Protein AF-A0A2W4RDR7-F1 (afdb_monomer)

Radius of gyration: 12.04 Å; Cα contacts (8 Å, |Δi|>4): 28; chains: 1; bounding box: 26×25×25 Å

Structure (mmCIF, N/CA/C/O backbone):
data_AF-A0A2W4RDR7-F1
#
_entry.id   AF-A0A2W4RDR7-F1
#
loop_
_atom_site.group_PDB
_atom_site.id
_atom_site.type_symbol
_atom_site.label_atom_id
_atom_site.label_alt_id
_atom_site.label_comp_id
_atom_site.label_asym_id
_atom_site.label_entity_id
_atom_site.label_seq_id
_atom_site.pdbx_PDB_ins_code
_atom_site.Cartn_x
_atom_site.Cartn_y
_atom_site.Cartn_z
_atom_site.occupancy
_atom_site.B_iso_or_equiv
_atom_site.auth_seq_id
_atom_site.auth_comp_id
_atom_site.auth_asym_id
_atom_site.auth_atom_id
_atom_site.pdbx_PDB_model_num
ATOM 1 N N . MET A 1 1 ? 11.908 5.326 -8.480 1.00 62.97 1 MET A N 1
ATOM 2 C CA . MET A 1 1 ? 10.734 5.619 -7.640 1.00 62.97 1 MET A CA 1
ATOM 3 C C . MET A 1 1 ? 9.653 4.541 -7.657 1.00 62.97 1 MET A C 1
ATOM 5 O O . MET A 1 1 ? 9.384 4.051 -6.581 1.00 62.97 1 MET A O 1
ATOM 9 N N . TRP A 1 2 ? 9.033 4.120 -8.778 1.00 71.69 2 TRP A N 1
ATOM 10 C CA . TRP A 1 2 ? 8.136 2.931 -8.755 1.00 71.69 2 TRP A CA 1
ATOM 11 C C . TRP A 1 2 ? 8.850 1.615 -9.105 1.00 71.69 2 TRP A C 1
ATOM 13 O O . TRP A 1 2 ? 8.477 0.566 -8.601 1.00 71.69 2 TRP A O 1
ATOM 23 N N . LYS A 1 3 ? 9.922 1.677 -9.907 1.00 74.75 3 LYS A N 1
ATOM 24 C CA . LYS A 1 3 ? 10.747 0.510 -10.274 1.00 74.75 3 LYS A CA 1
ATOM 25 C C . LYS A 1 3 ? 11.397 -0.191 -9.076 1.00 74.75 3 LYS A C 1
ATOM 27 O O . LYS A 1 3 ? 11.635 -1.384 -9.142 1.00 74.75 3 LYS A O 1
ATOM 32 N N . GLU A 1 4 ? 11.657 0.541 -7.993 1.00 80.56 4 GLU A N 1
ATOM 33 C CA . GLU A 1 4 ? 12.197 -0.028 -6.748 1.00 80.56 4 GLU A CA 1
ATOM 34 C C . GLU A 1 4 ? 11.186 -0.975 -6.086 1.00 80.56 4 GLU A C 1
ATOM 36 O O . GLU A 1 4 ? 11.565 -2.042 -5.623 1.00 80.56 4 GLU A O 1
ATOM 41 N N . TRP A 1 5 ? 9.889 -0.659 -6.165 1.00 86.50 5 TRP A N 1
ATOM 42 C CA . TRP A 1 5 ? 8.821 -1.507 -5.628 1.00 86.50 5 TRP A CA 1
ATOM 43 C C . TRP A 1 5 ? 8.607 -2.794 -6.430 1.00 86.50 5 TRP A C 1
ATOM 45 O O . TRP A 1 5 ? 8.017 -3.738 -5.919 1.00 86.50 5 TRP A O 1
ATOM 55 N N . VAL A 1 6 ? 9.064 -2.858 -7.684 1.00 90.19 6 VAL A N 1
ATOM 56 C CA . VAL A 1 6 ? 8.890 -4.052 -8.526 1.00 90.19 6 VAL A CA 1
ATOM 57 C C . VAL A 1 6 ? 9.655 -5.238 -7.947 1.00 90.19 6 VAL A C 1
ATOM 59 O O . VAL A 1 6 ? 9.104 -6.334 -7.888 1.00 90.19 6 VAL A O 1
ATOM 62 N N . GLU A 1 7 ? 10.886 -5.026 -7.476 1.00 90.38 7 GLU A N 1
ATOM 63 C CA . GLU A 1 7 ? 11.678 -6.088 -6.846 1.00 90.38 7 GLU A CA 1
ATOM 64 C C . GLU A 1 7 ? 11.056 -6.549 -5.524 1.00 90.38 7 G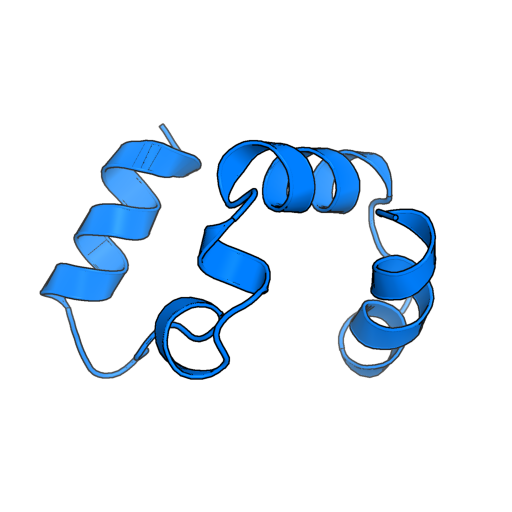LU A C 1
ATOM 66 O O . GLU A 1 7 ? 10.979 -7.749 -5.268 1.00 90.38 7 GLU A O 1
ATOM 71 N N . ASP A 1 8 ? 10.513 -5.622 -4.733 1.00 89.56 8 ASP A N 1
ATOM 72 C CA . ASP A 1 8 ? 9.833 -5.970 -3.484 1.00 89.56 8 ASP A CA 1
ATOM 73 C C . ASP A 1 8 ? 8.566 -6.800 -3.736 1.00 89.56 8 ASP A C 1
ATOM 75 O O . ASP A 1 8 ? 8.320 -7.790 -3.042 1.00 89.56 8 ASP A O 1
ATOM 79 N N . VAL A 1 9 ? 7.782 -6.445 -4.761 1.00 92.00 9 VAL A N 1
ATOM 80 C CA . VAL A 1 9 ? 6.546 -7.157 -5.125 1.00 92.00 9 VAL A CA 1
ATOM 81 C C . VAL A 1 9 ? 6.831 -8.558 -5.676 1.00 92.00 9 VAL A C 1
ATOM 83 O O . VAL A 1 9 ? 6.019 -9.461 -5.461 1.00 92.00 9 VAL A O 1
ATOM 86 N N . LYS A 1 10 ? 7.992 -8.794 -6.308 1.00 93.06 10 LYS A N 1
ATOM 87 C CA . LYS A 1 10 ? 8.392 -10.137 -6.779 1.00 93.06 10 LYS A CA 1
ATOM 88 C C . LYS A 1 10 ? 8.480 -11.175 -5.661 1.00 93.06 10 LYS A C 1
ATOM 90 O O . LYS A 1 10 ? 8.314 -12.361 -5.934 1.00 93.06 10 LYS A O 1
ATOM 95 N N . ASN A 1 11 ? 8.668 -10.748 -4.411 1.00 93.06 11 ASN A N 1
ATOM 96 C CA . ASN A 1 11 ? 8.634 -11.651 -3.2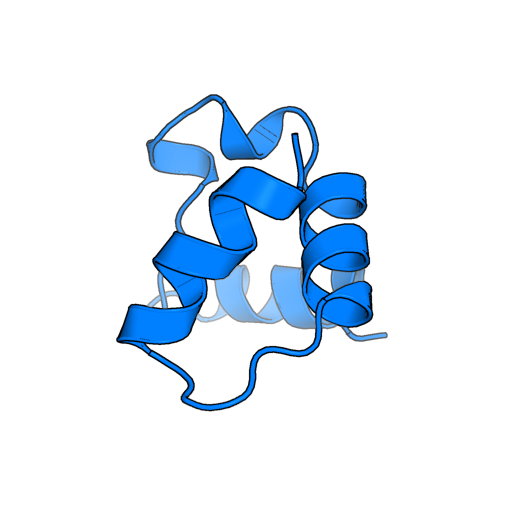57 1.00 93.06 11 ASN A CA 1
ATOM 97 C C . ASN A 1 11 ? 7.239 -12.251 -3.002 1.00 93.06 11 ASN A C 1
ATOM 99 O O . ASN A 1 11 ? 7.126 -13.271 -2.328 1.00 93.06 11 ASN A O 1
ATOM 103 N N . TYR A 1 12 ? 6.183 -11.631 -3.537 1.00 92.50 12 TYR A N 1
ATOM 104 C CA . TYR A 1 12 ? 4.789 -12.022 -3.314 1.00 92.50 12 TYR A CA 1
ATOM 105 C C . TYR A 1 12 ? 4.083 -12.479 -4.599 1.00 92.50 12 TYR A C 1
ATOM 107 O O . TYR A 1 12 ? 3.153 -13.281 -4.534 1.00 92.50 12 TYR A O 1
ATOM 115 N N . VAL A 1 13 ? 4.507 -11.984 -5.769 1.00 93.56 13 VAL A N 1
ATOM 116 C CA . VAL A 1 13 ? 3.897 -12.287 -7.074 1.00 93.56 13 VAL A CA 1
ATOM 117 C C . VAL A 1 13 ? 4.985 -12.505 -8.128 1.00 93.56 13 VAL A C 1
ATOM 119 O O . VAL A 1 13 ? 5.779 -11.610 -8.390 1.00 93.56 13 VAL A O 1
ATOM 122 N N . ALA A 1 14 ? 4.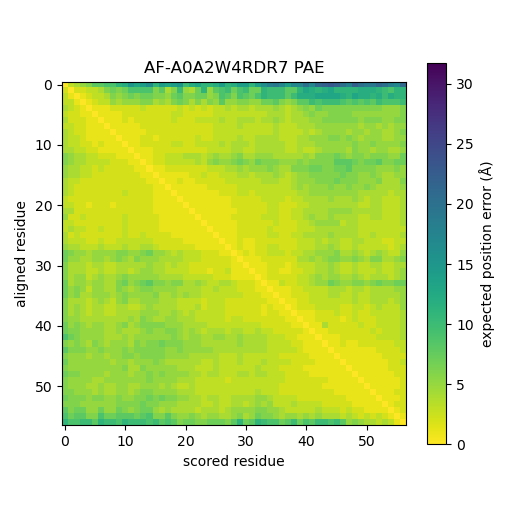992 -13.670 -8.788 1.00 92.00 14 ALA A N 1
ATOM 123 C CA . ALA A 1 14 ? 6.048 -14.055 -9.736 1.00 92.00 14 ALA A CA 1
ATOM 124 C C . ALA A 1 14 ? 6.156 -13.142 -10.975 1.00 92.00 14 ALA A C 1
ATOM 126 O O . ALA A 1 14 ? 7.257 -12.880 -11.449 1.00 92.00 14 ALA A O 1
ATOM 127 N N . ASN A 1 15 ? 5.022 -12.643 -11.478 1.00 93.25 15 ASN A N 1
ATOM 128 C CA . ASN A 1 15 ? 4.951 -11.727 -12.620 1.00 93.25 15 ASN A CA 1
ATOM 129 C C . ASN A 1 15 ? 4.196 -10.452 -12.209 1.00 93.25 15 ASN A C 1
ATOM 131 O O . ASN A 1 15 ? 2.981 -10.377 -12.414 1.00 93.25 15 ASN A O 1
ATOM 135 N N . PRO A 1 16 ? 4.870 -9.474 -11.581 1.00 92.25 16 PRO A N 1
ATOM 136 C CA . PRO A 1 16 ? 4.223 -8.245 -11.147 1.00 92.25 16 PRO A CA 1
ATOM 137 C C . PRO A 1 16 ? 3.754 -7.396 -12.332 1.00 92.25 16 PRO A C 1
ATOM 139 O O . PRO A 1 16 ? 4.491 -7.202 -13.298 1.00 92.25 16 PRO A O 1
ATOM 142 N N . ASP A 1 17 ? 2.556 -6.824 -12.228 1.00 93.81 17 ASP A N 1
ATOM 143 C CA . ASP A 1 17 ? 2.095 -5.810 -13.175 1.00 93.81 17 ASP A CA 1
ATOM 144 C C . ASP A 1 17 ? 2.701 -4.445 -12.812 1.00 93.81 17 ASP A C 1
ATOM 146 O O . ASP A 1 17 ? 2.242 -3.742 -11.908 1.00 93.81 17 ASP A O 1
ATOM 150 N N . GLU A 1 18 ? 3.742 -4.056 -13.546 1.00 92.75 18 GLU A N 1
ATOM 151 C CA . GLU A 1 18 ? 4.434 -2.776 -13.381 1.00 92.75 18 GLU A CA 1
ATOM 152 C C . GLU A 1 18 ? 3.507 -1.555 -13.518 1.00 92.75 18 GLU A C 1
ATOM 154 O O . GLU A 1 18 ? 3.717 -0.544 -12.840 1.00 92.75 18 GLU A O 1
ATOM 159 N N . LYS A 1 19 ? 2.456 -1.628 -14.349 1.00 91.12 19 LYS A N 1
ATOM 160 C CA . LYS A 1 19 ? 1.494 -0.525 -14.500 1.00 91.12 19 LYS A CA 1
ATOM 161 C C . LYS A 1 19 ? 0.610 -0.404 -13.266 1.00 91.12 19 LYS A C 1
ATOM 163 O O . LYS A 1 19 ? 0.362 0.715 -12.816 1.00 91.12 19 LYS A O 1
ATOM 168 N N . ALA A 1 20 ? 0.175 -1.531 -12.704 1.00 90.69 20 ALA A N 1
ATOM 169 C CA . ALA A 1 20 ? -0.581 -1.544 -11.455 1.00 90.69 20 ALA A CA 1
ATOM 170 C C . ALA A 1 20 ? 0.261 -0.985 -10.296 1.00 90.69 20 ALA A C 1
ATOM 172 O O . ALA A 1 20 ? -0.203 -0.106 -9.569 1.00 90.69 20 ALA A O 1
ATOM 173 N N . ILE A 1 21 ? 1.527 -1.405 -10.184 1.00 91.50 21 ILE A N 1
ATOM 174 C CA . ILE A 1 21 ? 2.469 -0.890 -9.174 1.00 91.50 21 ILE A CA 1
ATOM 175 C C . ILE A 1 21 ? 2.649 0.622 -9.325 1.00 91.50 21 ILE A C 1
ATOM 177 O O . ILE A 1 21 ? 2.526 1.365 -8.351 1.00 91.50 21 ILE A O 1
ATOM 181 N N . ALA A 1 22 ? 2.891 1.105 -10.547 1.00 92.25 22 ALA A N 1
ATOM 182 C CA . ALA A 1 22 ? 3.022 2.534 -10.805 1.00 92.25 22 ALA A CA 1
ATOM 183 C C . ALA A 1 22 ? 1.747 3.313 -10.424 1.00 92.25 22 ALA A C 1
ATOM 185 O O . ALA A 1 22 ? 1.845 4.415 -9.878 1.00 92.25 22 ALA A O 1
ATOM 186 N N . GLY A 1 23 ? 0.564 2.739 -10.670 1.00 90.56 23 GLY A N 1
ATOM 187 C CA . GLY A 1 23 ? -0.725 3.296 -10.258 1.00 90.56 23 GLY A CA 1
ATOM 188 C C . GLY A 1 23 ? -0.858 3.428 -8.740 1.00 90.56 23 GLY A C 1
ATOM 189 O O . GLY A 1 23 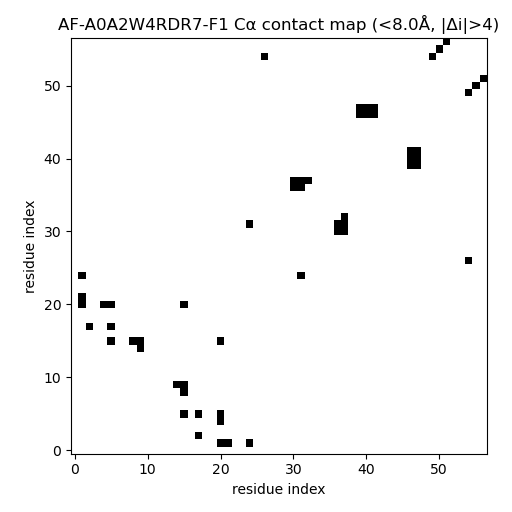? -1.185 4.511 -8.253 1.00 90.56 23 GLY A O 1
ATOM 190 N N . ILE A 1 24 ? -0.523 2.372 -7.993 1.00 90.00 24 ILE A N 1
ATOM 191 C CA . ILE A 1 24 ? -0.551 2.359 -6.520 1.00 90.00 24 ILE A CA 1
ATOM 192 C C . ILE A 1 24 ? 0.423 3.393 -5.951 1.00 90.00 24 ILE A C 1
ATOM 194 O O . ILE A 1 24 ? 0.037 4.220 -5.126 1.00 90.00 24 ILE A O 1
ATOM 198 N N . VAL A 1 25 ? 1.675 3.407 -6.424 1.00 91.56 25 VAL A N 1
ATOM 199 C CA . VAL A 1 25 ? 2.697 4.358 -5.951 1.00 91.56 25 VAL A CA 1
ATOM 200 C C . VAL A 1 25 ? 2.268 5.802 -6.218 1.00 91.56 25 VAL A C 1
ATOM 202 O O . VAL A 1 25 ? 2.474 6.675 -5.374 1.00 91.56 25 VAL A O 1
ATOM 205 N N . ARG A 1 26 ? 1.635 6.067 -7.368 1.00 90.62 26 ARG A N 1
ATOM 206 C CA . ARG A 1 26 ? 1.107 7.394 -7.707 1.00 90.62 26 ARG A CA 1
ATOM 207 C C . ARG A 1 26 ? -0.070 7.797 -6.819 1.00 90.62 26 ARG A C 1
ATOM 209 O O . ARG A 1 26 ? -0.130 8.956 -6.422 1.00 90.62 26 ARG A O 1
ATOM 216 N N . TYR A 1 27 ? -0.987 6.874 -6.539 1.00 89.06 27 TYR A N 1
ATOM 217 C CA . TYR A 1 27 ? -2.161 7.127 -5.706 1.00 89.06 27 TYR A CA 1
ATOM 218 C C . TYR A 1 27 ? -1.779 7.367 -4.238 1.00 89.06 27 TYR A C 1
ATOM 220 O O . TYR A 1 27 ? -2.163 8.381 -3.659 1.00 89.06 27 TYR A O 1
ATOM 228 N N . CYS A 1 28 ? -0.969 6.481 -3.653 1.00 90.06 28 CYS A N 1
ATOM 229 C CA . CYS A 1 28 ? -0.576 6.572 -2.247 1.00 90.06 28 CYS A CA 1
ATOM 230 C C . CYS A 1 28 ? 0.447 7.694 -1.993 1.00 90.06 28 CYS A C 1
ATOM 232 O O . CYS A 1 28 ? 0.438 8.309 -0.927 1.00 90.06 28 CYS A O 1
ATOM 234 N N . GLY A 1 29 ? 1.327 7.992 -2.956 1.00 89.75 29 GLY A N 1
ATOM 235 C CA . GLY A 1 29 ? 2.228 9.145 -2.916 1.00 89.75 29 GLY A CA 1
ATOM 236 C C . GLY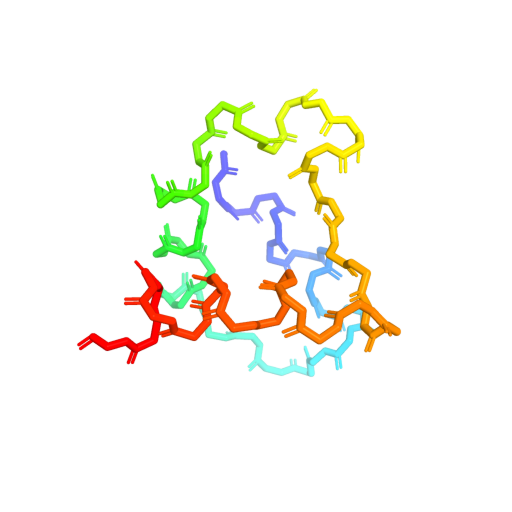 A 1 29 ? 3.006 9.275 -1.600 1.00 89.75 29 GLY A C 1
ATOM 237 O O . GLY A 1 29 ? 3.821 8.421 -1.251 1.00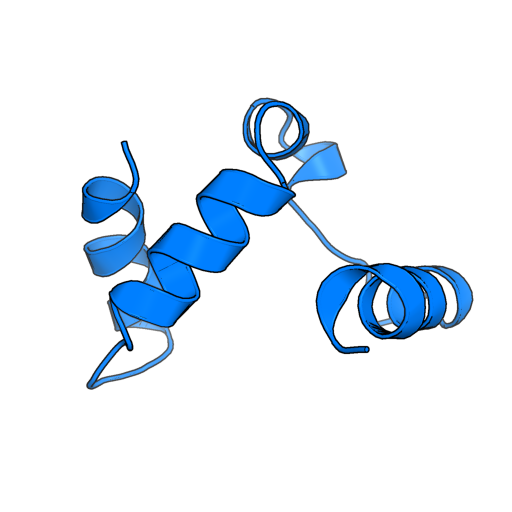 89.75 29 GLY A O 1
ATOM 238 N N . ILE A 1 30 ? 2.763 10.365 -0.863 1.00 89.31 30 ILE A N 1
ATOM 239 C CA . ILE A 1 30 ? 3.440 10.649 0.414 1.00 89.31 30 ILE A CA 1
ATOM 240 C C . ILE A 1 30 ? 3.099 9.649 1.526 1.00 89.31 30 ILE A C 1
ATOM 242 O O . ILE A 1 30 ? 3.909 9.493 2.437 1.00 89.31 30 ILE A O 1
ATOM 246 N N . ALA A 1 31 ? 1.960 8.952 1.447 1.00 88.25 31 ALA A N 1
ATOM 247 C CA . ALA A 1 31 ? 1.565 7.958 2.443 1.00 88.25 31 ALA A CA 1
ATOM 248 C C . ALA A 1 31 ? 2.569 6.795 2.512 1.00 88.25 31 ALA A C 1
ATOM 250 O O . ALA A 1 31 ? 2.802 6.249 3.584 1.00 88.25 31 ALA A O 1
ATOM 251 N N . LEU A 1 32 ? 3.255 6.480 1.407 1.00 90.19 32 LEU A N 1
ATOM 252 C CA . LEU A 1 32 ? 4.284 5.434 1.383 1.00 90.19 32 LEU A CA 1
ATOM 253 C C . LEU A 1 32 ? 5.596 5.841 2.074 1.00 90.19 32 LEU A C 1
ATOM 255 O O . LEU A 1 32 ? 6.463 4.997 2.273 1.00 90.19 32 LEU A O 1
ATOM 259 N N . ARG A 1 33 ? 5.781 7.121 2.431 1.00 89.19 33 ARG A N 1
ATOM 260 C CA . ARG A 1 33 ? 7.009 7.596 3.099 1.00 89.19 33 ARG A CA 1
ATOM 261 C C . ARG A 1 33 ? 7.000 7.365 4.606 1.00 89.19 33 ARG A C 1
ATOM 263 O O . ARG A 1 33 ? 8.060 7.398 5.223 1.00 89.19 33 ARG A O 1
ATOM 270 N N . ASN A 1 34 ? 5.824 7.172 5.198 1.00 90.75 34 ASN A N 1
ATOM 271 C CA . ASN A 1 34 ? 5.684 6.825 6.603 1.00 90.75 34 ASN A CA 1
ATOM 272 C C . ASN A 1 34 ? 5.298 5.348 6.701 1.00 90.75 34 ASN A C 1
ATOM 274 O O . ASN A 1 34 ? 4.358 4.899 6.051 1.00 90.75 34 ASN A O 1
ATOM 278 N N . ARG A 1 35 ? 6.039 4.607 7.529 1.00 87.75 35 ARG A N 1
ATOM 279 C CA . ARG A 1 35 ? 5.846 3.174 7.748 1.00 87.75 35 ARG A CA 1
ATOM 280 C C . ARG A 1 35 ? 4.407 2.838 8.138 1.00 87.75 35 ARG A C 1
ATOM 282 O O . ARG A 1 35 ? 3.871 1.868 7.621 1.00 87.75 35 ARG A O 1
ATOM 289 N N . ASP A 1 36 ? 3.794 3.628 9.012 1.00 88.88 36 ASP A N 1
ATOM 290 C CA . ASP A 1 36 ? 2.446 3.342 9.509 1.00 88.88 36 ASP A CA 1
ATOM 291 C C . ASP A 1 36 ? 1.399 3.474 8.394 1.00 88.88 36 AS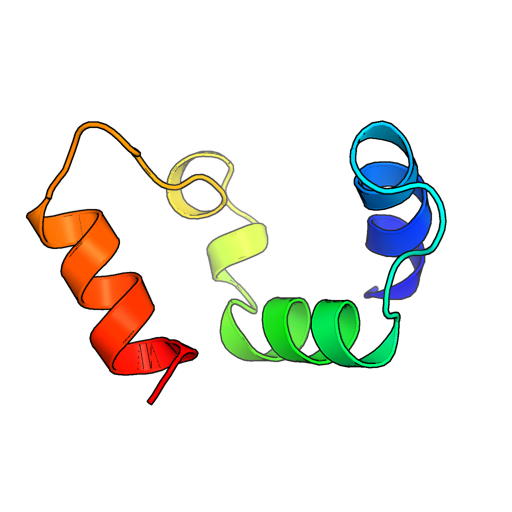P A C 1
ATOM 293 O O . ASP A 1 36 ? 0.659 2.541 8.112 1.00 88.88 36 ASP A O 1
ATOM 297 N N . SER A 1 37 ? 1.442 4.575 7.638 1.00 87.88 37 SER A N 1
ATOM 298 C CA . SER A 1 37 ? 0.530 4.804 6.509 1.00 87.88 37 SER A CA 1
ATOM 299 C C . SER A 1 37 ? 0.868 4.009 5.242 1.00 87.88 37 SER A C 1
ATOM 301 O O . SER A 1 37 ? 0.132 4.093 4.260 1.00 87.88 37 SER A O 1
ATOM 303 N N . SER A 1 38 ? 1.987 3.279 5.229 1.00 89.12 38 SER A N 1
ATOM 304 C CA . SER A 1 38 ? 2.358 2.371 4.135 1.00 89.12 38 SER A CA 1
ATOM 305 C C . SER A 1 38 ? 1.745 0.975 4.263 1.00 89.12 38 SER A C 1
ATOM 307 O O . SER A 1 38 ? 1.855 0.178 3.333 1.00 89.12 38 SER A O 1
ATOM 309 N N . LEU A 1 39 ? 1.118 0.671 5.402 1.00 90.56 39 LEU A N 1
ATOM 310 C CA . LEU A 1 39 ? 0.496 -0.616 5.685 1.00 90.56 39 LEU A CA 1
ATOM 311 C C . LEU A 1 39 ? -1.024 -0.463 5.766 1.00 90.56 39 LEU A C 1
ATOM 313 O O . LEU A 1 39 ? -1.531 0.626 6.009 1.00 90.56 39 LEU A O 1
ATOM 317 N N . VAL A 1 40 ? -1.731 -1.571 5.543 1.00 90.44 40 VAL A N 1
ATOM 318 C CA . VAL A 1 40 ? -3.190 -1.661 5.668 1.00 90.44 40 VAL A CA 1
ATOM 319 C C . VAL A 1 40 ? -3.523 -2.790 6.634 1.00 90.44 40 VAL A C 1
ATOM 321 O O . VAL A 1 40 ? -3.066 -3.923 6.441 1.00 90.44 40 VAL A O 1
ATOM 324 N N . SER A 1 41 ? -4.327 -2.514 7.661 1.00 92.75 41 SER A N 1
ATOM 325 C CA . SER A 1 41 ? -4.793 -3.529 8.604 1.00 92.75 41 SER A CA 1
ATOM 326 C C . SER A 1 41 ? -5.904 -4.371 7.984 1.00 92.75 41 SER A C 1
ATOM 328 O O . SER A 1 41 ? -7.057 -3.963 7.882 1.00 92.75 41 SER A O 1
ATOM 330 N N . PHE A 1 42 ? -5.584 -5.611 7.616 1.00 91.25 42 PHE A N 1
ATOM 331 C CA . PHE A 1 42 ? -6.579 -6.551 7.084 1.00 91.25 42 PHE A CA 1
ATOM 332 C C . PHE A 1 42 ? -7.649 -6.971 8.104 1.00 91.25 42 PHE A C 1
ATOM 334 O O . PHE A 1 42 ? -8.707 -7.468 7.720 1.00 91.25 42 PHE A O 1
ATOM 341 N N . SER A 1 43 ? -7.387 -6.794 9.400 1.00 95.81 43 SER A N 1
ATOM 342 C CA . SER A 1 43 ? -8.378 -7.022 10.456 1.00 95.81 43 SER A CA 1
ATOM 343 C C . SER A 1 43 ? -9.350 -5.855 10.641 1.00 95.81 43 SER A C 1
ATOM 345 O O . SER A 1 43 ? -10.403 -6.048 11.249 1.00 95.81 43 SER A O 1
ATOM 347 N N . ASP A 1 44 ? -9.023 -4.666 10.127 1.00 95.62 44 ASP A N 1
ATOM 348 C CA . ASP A 1 44 ? -9.884 -3.490 10.208 1.00 95.62 44 ASP A CA 1
ATOM 349 C C . ASP A 1 44 ? -10.785 -3.398 8.968 1.00 95.62 44 ASP A C 1
ATOM 351 O O . ASP A 1 44 ? -10.362 -3.112 7.846 1.00 95.62 44 ASP A O 1
ATOM 355 N N . LYS A 1 45 ? -12.079 -3.641 9.178 1.00 95.50 45 LYS A N 1
ATOM 356 C CA . LYS A 1 45 ? -13.072 -3.606 8.102 1.00 95.50 45 LYS A CA 1
ATOM 357 C C . LYS A 1 45 ? -13.296 -2.199 7.549 1.00 95.50 45 LYS A C 1
ATOM 359 O O . LYS A 1 45 ? -13.614 -2.078 6.366 1.00 95.50 45 LYS A O 1
ATOM 364 N N . GLU A 1 46 ? -13.163 -1.160 8.371 1.00 95.06 46 GLU A N 1
ATOM 365 C CA . GLU A 1 46 ? -13.325 0.226 7.924 1.00 95.06 46 GLU A CA 1
ATOM 366 C C . GLU A 1 46 ? -12.143 0.646 7.053 1.00 95.06 46 GLU A C 1
ATOM 368 O O . GLU A 1 46 ? -12.323 1.289 6.014 1.00 95.06 46 GLU A O 1
ATOM 373 N N . GLU A 1 47 ? -10.937 0.210 7.418 1.00 90.62 47 GLU A N 1
ATOM 374 C CA . GLU A 1 47 ? -9.742 0.462 6.622 1.00 90.62 47 GLU A CA 1
ATOM 375 C C . GLU A 1 47 ? -9.821 -0.218 5.247 1.00 90.62 47 GLU A C 1
ATOM 377 O O . GLU A 1 47 ? -9.616 0.431 4.215 1.00 90.62 47 GLU A O 1
ATOM 382 N N . LEU A 1 48 ? -10.238 -1.488 5.201 1.00 93.88 48 LEU A N 1
ATOM 383 C CA . LEU A 1 48 ? -10.480 -2.196 3.940 1.00 93.88 48 LEU A CA 1
ATOM 384 C C . LEU A 1 48 ? -11.560 -1.517 3.084 1.00 93.88 48 LEU A C 1
ATOM 386 O O . LEU A 1 48 ? -11.416 -1.424 1.859 1.00 93.88 48 LEU A O 1
ATOM 390 N N . ALA A 1 49 ? -12.632 -1.016 3.708 1.00 94.44 49 ALA A N 1
ATOM 391 C CA . ALA A 1 49 ? -13.676 -0.280 3.002 1.00 94.44 49 ALA A CA 1
ATOM 392 C C . ALA A 1 49 ? -13.120 0.997 2.358 1.00 94.44 49 ALA A C 1
ATOM 394 O O . ALA A 1 49 ? -13.411 1.267 1.194 1.00 94.44 49 ALA A O 1
ATOM 395 N N . ARG A 1 50 ? -12.255 1.747 3.052 1.00 92.31 50 ARG A N 1
ATOM 396 C CA . ARG A 1 50 ? -11.614 2.945 2.487 1.00 92.31 50 ARG A CA 1
ATOM 397 C C . ARG A 1 50 ? -10.739 2.626 1.278 1.00 92.31 50 ARG A C 1
ATOM 399 O O . ARG A 1 50 ? -10.802 3.372 0.302 1.00 92.31 50 ARG A O 1
ATOM 406 N N . VAL A 1 51 ? -9.962 1.541 1.310 1.00 90.00 51 VAL A N 1
ATOM 407 C CA . VAL A 1 51 ? -9.161 1.116 0.147 1.00 90.00 51 VAL A CA 1
ATOM 408 C C . VAL A 1 51 ? -10.075 0.784 -1.031 1.00 90.00 51 VAL A C 1
ATOM 410 O O . VAL A 1 51 ? -9.870 1.281 -2.136 1.00 90.00 51 VAL A O 1
ATOM 413 N N . ARG A 1 52 ? -11.136 0.005 -0.802 1.00 90.38 52 ARG A N 1
ATOM 414 C CA . ARG A 1 52 ? -12.093 -0.341 -1.859 1.00 90.38 52 ARG A CA 1
ATOM 415 C C . ARG A 1 52 ? -12.744 0.895 -2.478 1.00 90.38 52 ARG A C 1
ATOM 417 O O . ARG A 1 52 ? -12.779 1.011 -3.697 1.00 90.38 52 ARG A O 1
ATOM 424 N N . GLU A 1 53 ? -13.263 1.790 -1.648 1.00 93.62 53 GLU A N 1
ATOM 425 C CA . GLU A 1 53 ? -14.061 2.928 -2.105 1.00 93.62 53 GLU A CA 1
ATOM 426 C C . GLU A 1 53 ? -13.228 4.010 -2.797 1.00 93.62 53 GLU A C 1
ATOM 428 O O . GLU A 1 53 ? -13.745 4.676 -3.687 1.00 93.62 53 GLU A O 1
ATOM 433 N N . ASN A 1 54 ? -11.955 4.175 -2.421 1.00 87.25 54 ASN A N 1
ATOM 434 C CA . ASN A 1 54 ? -11.127 5.266 -2.940 1.00 87.25 54 ASN A CA 1
ATOM 435 C C . ASN A 1 54 ? -10.040 4.826 -3.936 1.00 87.25 54 ASN A C 1
ATOM 437 O O . ASN A 1 54 ? -9.474 5.697 -4.595 1.00 87.25 54 ASN A O 1
ATOM 441 N N . PHE A 1 55 ? -9.717 3.529 -4.027 1.00 84.12 55 PHE A N 1
ATOM 442 C CA . PHE A 1 55 ? -8.702 3.006 -4.955 1.00 84.12 55 PHE A CA 1
ATOM 443 C C . PHE A 1 55 ? -9.257 2.021 -5.998 1.00 84.12 55 PHE A C 1
ATOM 445 O O . PHE A 1 55 ? -8.774 2.020 -7.126 1.00 84.12 55 PHE A O 1
ATOM 452 N N . LEU A 1 56 ? -10.238 1.176 -5.647 1.00 82.19 56 LEU A N 1
ATOM 453 C CA . LEU A 1 56 ? -10.741 0.119 -6.546 1.00 82.19 56 LEU A CA 1
ATOM 454 C C . LEU A 1 56 ? -11.989 0.503 -7.359 1.00 82.19 56 LEU A C 1
ATOM 456 O O . LEU A 1 56 ? -12.317 -0.216 -8.303 1.00 82.19 56 LEU A O 1
ATOM 460 N N . LYS A 1 57 ? -12.705 1.565 -6.975 1.00 83.25 57 LYS A N 1
ATOM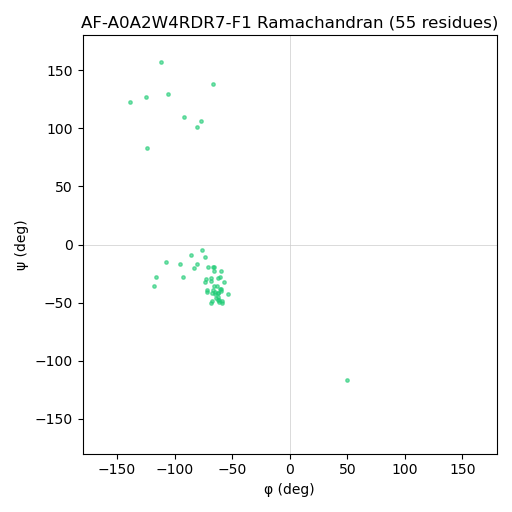 461 C CA . LYS A 1 57 ? -13.830 2.124 -7.743 1.00 83.25 57 LYS A CA 1
ATOM 462 C C . LYS A 1 57 ? -13.338 3.072 -8.828 1.00 83.25 57 LYS A C 1
ATOM 464 O O . LYS A 1 57 ? -13.941 3.021 -9.922 1.00 83.25 57 LYS A O 1
#

Foldseek 3Di:
DQVVVVVVCCVPDVDDDSVVSVLVCVQCPCLCVDPVSVDFDPVDPVSVVCCCVPPVD

Se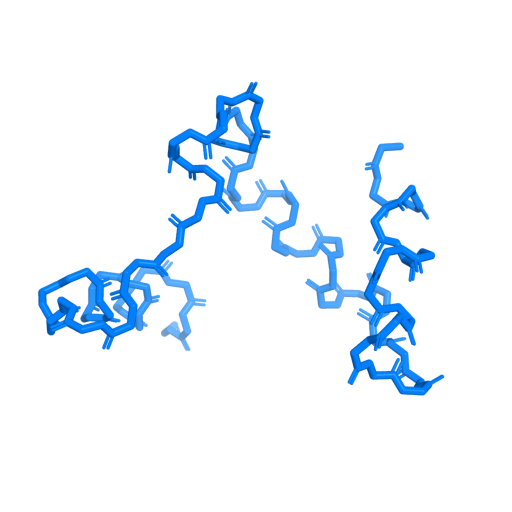condary structure (DSSP, 8-state):
--HHHHHHHHTT-SS--HHHHHHHHHHHGGGGGSTTTT---TT-HHHHHHHIIIII-

Mean predicted aligned error: 3.8 Å

pLDDT: mean 89.52, std 5.67, range [62.97, 95.81]

Solvent-accessible surface area (backbone atoms only — not comparable to full-atom values): 3581 Å² total; per-residue (Å²): 124,54,71,65,52,51,65,62,44,45,79,81,35,92,78,67,58,65,68,58,50,43,50,50,52,63,72,50,47,75,37,62,76,38,76,74,64,56,56,80,58,88,86,38,68,69,58,49,47,51,48,43,68,76,72,72,108

Sequence (57 aa):
MWKEWVEDVKNYVANPDEKAIAGIVRYCGIALRNRDSSLVSFSDKEELARVRENFLK

Nearest PDB structures (foldseek):
  2pyq-assembly4_D  TM=7.438E-01  e=5.148E-02  Jannaschia sp. CCS1